Protein AF-A0A3P7K2U0-F1 (afdb_monomer_lite)

pLDDT: mean 84.18, std 16.97, range [41.91, 97.94]

Organism: Strongylus vulgaris (NCBI:txid40348)

Radius of gyration: 16.97 Å; chains: 1; bounding box: 51×39×40 Å

Structure (mmCIF, N/CA/C/O backbone):
data_AF-A0A3P7K2U0-F1
#
_entry.id   AF-A0A3P7K2U0-F1
#
loop_
_atom_site.group_PDB
_atom_site.id
_atom_site.type_symbol
_atom_site.label_atom_id
_atom_site.label_alt_id
_atom_site.label_comp_id
_atom_site.label_asym_id
_atom_site.label_entity_id
_atom_site.label_seq_id
_atom_site.pdbx_PDB_ins_code
_atom_site.Cartn_x
_atom_site.Cartn_y
_atom_site.Cartn_z
_atom_site.occupancy
_atom_site.B_iso_or_equiv
_atom_site.auth_seq_id
_atom_site.auth_comp_id
_atom_site.auth_asym_id
_atom_site.auth_atom_id
_atom_site.pdbx_PDB_model_num
ATOM 1 N N . MET A 1 1 ? -23.910 -2.123 -1.460 1.00 49.12 1 MET A N 1
ATOM 2 C CA . MET A 1 1 ? -22.577 -2.418 -0.893 1.00 49.12 1 MET A CA 1
ATOM 3 C C . MET A 1 1 ? -22.046 -3.657 -1.588 1.00 49.12 1 MET A C 1
ATOM 5 O O . MET A 1 1 ? -22.782 -4.632 -1.668 1.00 49.12 1 MET A O 1
ATOM 9 N N . GLY A 1 2 ? -20.858 -3.583 -2.193 1.00 65.75 2 GLY A N 1
ATOM 10 C CA . GLY A 1 2 ? -20.245 -4.730 -2.873 1.00 65.75 2 GLY A CA 1
ATOM 11 C C . GLY A 1 2 ? -19.814 -5.807 -1.874 1.00 65.75 2 GLY A C 1
ATOM 12 O O . GLY A 1 2 ? -19.571 -5.499 -0.710 1.00 65.75 2 GLY A O 1
ATOM 13 N N . ASN A 1 3 ? -19.742 -7.061 -2.319 1.00 87.31 3 ASN A N 1
ATOM 14 C CA . ASN A 1 3 ? -19.348 -8.182 -1.469 1.00 87.31 3 ASN A CA 1
ATOM 15 C C . ASN A 1 3 ? -17.837 -8.115 -1.153 1.00 87.31 3 ASN A C 1
ATOM 17 O O . ASN A 1 3 ? -17.008 -8.521 -1.969 1.00 87.31 3 ASN A O 1
ATOM 21 N N . LEU A 1 4 ? -17.481 -7.563 0.015 1.00 90.12 4 LEU A N 1
ATOM 22 C CA . LEU A 1 4 ? -16.088 -7.394 0.456 1.00 90.12 4 LEU A CA 1
ATOM 23 C C . LEU A 1 4 ? -15.361 -8.729 0.647 1.00 90.12 4 LEU A C 1
ATOM 25 O O . LEU A 1 4 ? -14.150 -8.789 0.447 1.00 90.12 4 LEU A O 1
ATOM 29 N N . ASP A 1 5 ? -16.078 -9.798 0.996 1.00 91.06 5 ASP A N 1
ATOM 30 C CA .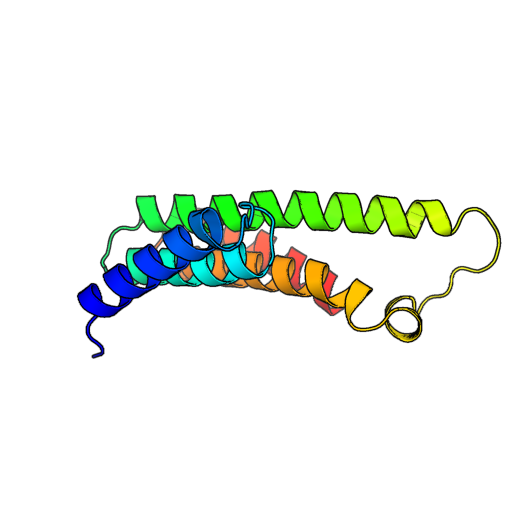 ASP A 1 5 ? -15.489 -11.128 1.172 1.00 91.06 5 ASP A CA 1
ATOM 31 C C . ASP A 1 5 ? -15.070 -11.739 -0.165 1.00 91.06 5 ASP A C 1
ATOM 33 O O . ASP A 1 5 ? -13.970 -12.284 -0.287 1.00 91.06 5 ASP A O 1
ATOM 37 N N . ASP A 1 6 ? -15.902 -11.571 -1.194 1.00 92.31 6 ASP A N 1
ATOM 38 C CA . ASP A 1 6 ? -15.554 -11.975 -2.555 1.00 92.31 6 ASP A CA 1
ATOM 39 C C . ASP A 1 6 ? -14.381 -11.147 -3.083 1.00 92.31 6 ASP A C 1
ATOM 41 O O . ASP A 1 6 ? -13.427 -11.706 -3.625 1.00 92.31 6 ASP A O 1
ATOM 45 N N . ALA A 1 7 ? -14.411 -9.823 -2.888 1.00 93.31 7 ALA A N 1
ATOM 46 C CA . ALA A 1 7 ? -13.317 -8.947 -3.294 1.00 93.31 7 ALA A CA 1
ATOM 47 C C . ALA A 1 7 ? -11.998 -9.383 -2.642 1.00 93.31 7 ALA A C 1
ATOM 49 O O . ALA A 1 7 ? -11.010 -9.606 -3.342 1.00 93.31 7 ALA A O 1
ATOM 50 N N . PHE A 1 8 ? -12.004 -9.587 -1.324 1.00 93.38 8 PHE A N 1
ATOM 51 C CA . PHE A 1 8 ? -10.851 -10.069 -0.572 1.00 93.38 8 PHE A CA 1
ATOM 52 C C . PHE A 1 8 ? -10.295 -11.372 -1.156 1.00 93.38 8 PHE A C 1
ATOM 54 O O . PHE A 1 8 ? -9.114 -11.452 -1.502 1.00 93.38 8 PHE A O 1
ATOM 61 N N . LYS A 1 9 ? -11.166 -12.367 -1.351 1.00 94.75 9 LYS A N 1
ATOM 62 C CA . LYS A 1 9 ? -10.802 -13.664 -1.925 1.00 94.75 9 LYS A CA 1
ATOM 63 C C . LYS A 1 9 ? -10.179 -13.519 -3.314 1.00 94.75 9 LYS A C 1
ATOM 65 O O . LYS A 1 9 ? -9.147 -14.131 -3.592 1.00 94.75 9 LYS A O 1
ATOM 70 N N . TYR A 1 10 ? -10.774 -12.714 -4.193 1.00 95.38 10 TYR A N 1
ATOM 71 C CA . TYR A 1 10 ? -10.250 -12.519 -5.543 1.00 95.38 10 TYR A CA 1
ATOM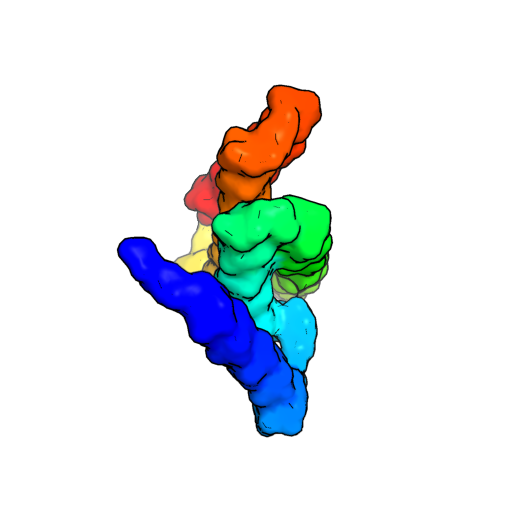 72 C C . TYR A 1 10 ? -8.902 -11.797 -5.541 1.00 95.38 10 TYR A C 1
ATOM 74 O O . TYR A 1 10 ? -7.995 -12.232 -6.249 1.00 95.38 10 TYR A O 1
ATOM 82 N N . PHE A 1 11 ? -8.720 -10.762 -4.718 1.00 95.19 11 PHE A N 1
ATOM 83 C CA . PHE A 1 11 ? -7.434 -10.069 -4.622 1.00 95.19 11 PHE A CA 1
ATOM 84 C C . PHE A 1 11 ? -6.331 -10.967 -4.050 1.00 95.19 11 PHE A C 1
ATOM 86 O O . PHE A 1 11 ? -5.224 -10.961 -4.586 1.00 95.19 11 PHE A O 1
ATOM 93 N N . GLN A 1 12 ? -6.623 -11.824 -3.066 1.00 94.56 12 GLN A N 1
ATOM 94 C CA . GLN A 1 12 ? -5.661 -12.828 -2.590 1.00 94.56 12 GLN A CA 1
ATOM 95 C C . GLN A 1 12 ? -5.248 -13.816 -3.690 1.00 94.56 12 GLN A C 1
ATOM 97 O O . GLN A 1 12 ? -4.063 -14.127 -3.832 1.00 94.56 12 GLN A O 1
ATOM 102 N N . ILE A 1 13 ? -6.204 -14.284 -4.502 1.00 96.44 13 ILE A N 1
ATOM 103 C CA . ILE A 1 13 ? -5.918 -15.154 -5.652 1.00 96.44 13 ILE A CA 1
ATOM 104 C C . ILE A 1 13 ? -5.023 -14.430 -6.663 1.00 96.44 13 ILE A C 1
ATOM 106 O O . ILE A 1 13 ? -4.084 -15.030 -7.186 1.00 96.44 13 ILE A O 1
ATOM 110 N N . VAL A 1 14 ? -5.285 -13.149 -6.932 1.00 96.31 14 VAL A N 1
ATOM 111 C CA . VAL A 1 14 ? -4.461 -12.343 -7.843 1.00 96.31 14 VAL A CA 1
ATOM 112 C C . VAL A 1 14 ? -3.034 -12.212 -7.311 1.00 96.31 14 VAL A C 1
ATOM 114 O O . VAL A 1 14 ? -2.108 -12.539 -8.050 1.00 96.31 14 VAL A O 1
ATOM 117 N N . VAL A 1 15 ? -2.838 -11.834 -6.040 1.00 94.31 15 VAL A N 1
ATOM 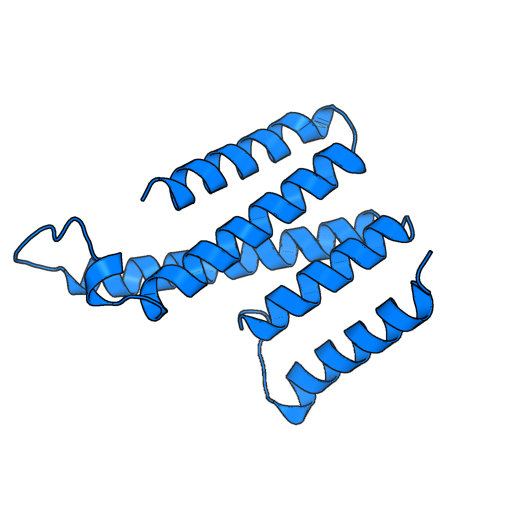118 C CA . VAL A 1 15 ? -1.499 -11.761 -5.416 1.00 94.31 15 VAL A CA 1
ATOM 119 C C . VAL A 1 15 ? -0.769 -13.097 -5.541 1.00 94.31 15 VAL A C 1
ATOM 121 O O . VAL A 1 15 ? 0.372 -13.147 -5.997 1.00 94.31 15 VAL A O 1
ATOM 124 N N . ASN A 1 16 ? -1.439 -14.201 -5.198 1.00 95.38 16 ASN A N 1
ATOM 125 C CA . ASN A 1 16 ? -0.833 -15.524 -5.276 1.00 95.38 16 ASN A CA 1
ATOM 126 C C . ASN A 1 16 ? -0.409 -15.880 -6.709 1.00 95.38 16 ASN A C 1
ATOM 128 O O . ASN A 1 16 ? 0.683 -16.407 -6.908 1.00 95.38 16 ASN A O 1
ATOM 132 N N . ARG A 1 17 ? -1.232 -15.565 -7.714 1.00 97.19 17 ARG A N 1
ATOM 133 C CA . ARG A 1 17 ? -0.918 -15.837 -9.125 1.00 97.19 17 ARG A CA 1
ATOM 134 C C . ARG A 1 17 ? 0.190 -14.941 -9.666 1.00 97.19 17 ARG A C 1
ATOM 136 O O . ARG A 1 17 ? 1.007 -15.426 -10.445 1.00 97.19 17 ARG A O 1
ATOM 143 N N . LEU A 1 18 ? 0.250 -13.674 -9.253 1.00 95.94 18 LEU A N 1
ATOM 144 C CA . LEU A 1 18 ? 1.353 -12.775 -9.606 1.00 95.94 18 LEU A CA 1
ATOM 145 C C . LEU A 1 18 ? 2.693 -13.380 -9.176 1.00 95.94 18 LEU A C 1
ATOM 147 O O . LEU A 1 18 ? 3.618 -13.445 -9.981 1.00 95.94 18 LEU A O 1
ATOM 151 N N . VAL A 1 19 ? 2.767 -13.916 -7.957 1.00 95.88 19 VAL A N 1
ATOM 152 C CA . VAL A 1 19 ? 3.986 -14.556 -7.447 1.00 95.88 19 VAL A CA 1
ATOM 153 C C . VAL A 1 19 ? 4.239 -15.908 -8.120 1.00 95.88 19 VAL A C 1
ATOM 155 O O . VAL A 1 19 ? 5.318 -16.145 -8.653 1.00 95.88 19 VAL A O 1
ATOM 158 N N . THR A 1 20 ? 3.254 -16.807 -8.111 1.00 96.81 20 THR A N 1
ATOM 159 C CA . THR A 1 20 ? 3.466 -18.221 -8.476 1.00 96.81 20 THR A CA 1
ATOM 160 C C . THR A 1 20 ? 3.528 -18.474 -9.979 1.00 96.81 20 THR A C 1
ATOM 162 O O . THR A 1 20 ? 4.280 -19.343 -10.410 1.00 96.81 20 THR A O 1
ATOM 165 N N . LEU A 1 21 ? 2.751 -17.740 -10.781 1.00 95.94 21 LEU A N 1
ATOM 166 C CA . LEU A 1 21 ? 2.681 -17.939 -12.232 1.00 95.94 21 LEU A CA 1
ATOM 167 C C . LEU A 1 21 ? 3.528 -16.928 -12.996 1.00 95.94 21 LEU A C 1
ATOM 169 O O . LEU A 1 21 ? 4.101 -17.267 -14.027 1.00 95.94 21 LEU A O 1
ATOM 173 N N . HIS A 1 22 ? 3.583 -15.687 -12.510 1.00 94.19 22 HIS A N 1
ATOM 174 C CA . HIS A 1 22 ? 4.254 -14.592 -13.210 1.00 94.19 22 HIS A CA 1
ATOM 175 C C . HIS A 1 22 ? 5.607 -14.216 -12.596 1.00 94.19 22 HIS A C 1
ATOM 177 O O . HIS A 1 22 ? 6.289 -13.354 -13.145 1.00 94.19 22 HIS A O 1
ATOM 183 N N . GLY A 1 23 ? 6.006 -14.851 -11.486 1.00 94.88 23 GLY A N 1
ATOM 184 C CA . GLY A 1 23 ? 7.290 -14.599 -10.828 1.00 94.88 23 GLY A CA 1
ATOM 185 C C . GLY A 1 23 ? 7.452 -13.164 -10.324 1.00 94.88 23 GLY A C 1
ATOM 186 O O . GLY A 1 23 ? 8.581 -12.700 -10.172 1.00 94.88 23 GLY A O 1
ATOM 187 N N . LYS A 1 24 ? 6.343 -12.445 -10.112 1.00 95.00 24 LYS A N 1
ATOM 188 C CA . LYS A 1 24 ? 6.357 -11.047 -9.683 1.00 95.00 24 LYS A CA 1
ATOM 189 C C . LYS A 1 24 ? 6.824 -10.937 -8.239 1.00 95.00 24 LYS A C 1
ATOM 191 O O . LYS A 1 24 ? 6.449 -11.740 -7.382 1.00 95.00 24 LYS A O 1
ATOM 196 N N . ARG A 1 25 ? 7.637 -9.922 -7.985 1.00 93.75 25 ARG A N 1
ATOM 197 C CA . ARG A 1 25 ? 8.196 -9.586 -6.676 1.00 93.75 25 ARG A CA 1
ATOM 198 C C . ARG A 1 25 ? 7.335 -8.543 -5.984 1.00 93.75 25 ARG A C 1
ATOM 200 O O . ARG A 1 25 ? 6.546 -7.844 -6.614 1.00 93.75 25 ARG A O 1
ATOM 207 N N . ASP A 1 26 ? 7.554 -8.398 -4.685 1.00 91.06 26 ASP A N 1
ATOM 208 C CA . ASP A 1 26 ? 6.840 -7.432 -3.849 1.00 91.06 26 ASP A CA 1
ATOM 209 C C . ASP A 1 26 ? 7.161 -5.959 -4.165 1.00 91.06 26 ASP A C 1
ATOM 211 O O . ASP A 1 26 ? 6.487 -5.061 -3.677 1.00 91.06 26 ASP A O 1
ATOM 215 N N . SER A 1 27 ? 8.165 -5.706 -5.005 1.00 90.56 27 SER A N 1
ATOM 216 C CA . SER A 1 27 ? 8.522 -4.387 -5.532 1.00 90.56 27 SER A CA 1
ATOM 217 C C . SER A 1 27 ? 7.898 -4.076 -6.894 1.00 90.56 27 SER A C 1
ATOM 219 O O . SER A 1 27 ? 7.994 -2.940 -7.351 1.00 90.56 27 SER A O 1
ATOM 221 N N . ASP A 1 28 ? 7.337 -5.076 -7.582 1.00 92.00 28 ASP A N 1
ATOM 222 C CA . ASP A 1 28 ? 6.852 -4.889 -8.948 1.00 92.00 28 ASP A CA 1
ATOM 223 C C . ASP A 1 28 ? 5.524 -4.098 -8.943 1.00 92.00 28 ASP A C 1
ATOM 225 O O . ASP A 1 28 ? 4.677 -4.331 -8.068 1.00 92.00 28 ASP A O 1
ATOM 229 N N . PRO A 1 29 ? 5.296 -3.190 -9.916 1.00 91.75 29 PRO A N 1
ATOM 230 C CA . PRO A 1 29 ? 4.141 -2.290 -9.912 1.00 91.75 29 PRO A CA 1
ATOM 231 C C . PRO A 1 29 ? 2.787 -2.991 -9.775 1.00 91.75 29 PRO A C 1
ATOM 233 O O . PRO A 1 29 ? 1.921 -2.551 -9.016 1.00 91.75 29 PRO A O 1
ATOM 236 N N . GLU A 1 30 ? 2.604 -4.126 -10.455 1.00 92.44 30 GLU A N 1
ATOM 237 C CA . GLU A 1 30 ? 1.343 -4.866 -10.411 1.00 92.44 30 GLU A CA 1
ATOM 238 C C . GLU A 1 30 ? 1.088 -5.490 -9.034 1.00 92.44 30 GLU A C 1
ATOM 240 O O . GLU A 1 30 ? -0.060 -5.560 -8.593 1.00 92.44 30 GLU A O 1
ATOM 245 N N . PHE A 1 31 ? 2.146 -5.911 -8.331 1.00 94.81 31 PHE A N 1
ATOM 246 C CA . PHE A 1 31 ? 2.032 -6.448 -6.976 1.00 94.81 31 PHE A CA 1
ATOM 247 C C . PHE A 1 31 ? 1.627 -5.351 -5.991 1.00 94.81 31 PHE A C 1
ATOM 249 O O . PHE A 1 31 ? 0.722 -5.548 -5.177 1.00 94.81 31 PHE A O 1
ATOM 256 N N . ILE A 1 32 ? 2.259 -4.184 -6.093 1.00 95.69 32 ILE A N 1
ATOM 257 C CA . ILE A 1 32 ? 1.987 -3.032 -5.231 1.00 95.69 32 ILE A CA 1
ATOM 258 C C . ILE A 1 32 ? 0.563 -2.523 -5.444 1.00 95.69 32 ILE A C 1
ATOM 260 O O . ILE A 1 32 ? -0.180 -2.373 -4.476 1.00 95.69 32 ILE A O 1
ATOM 264 N N . GLY A 1 33 ? 0.132 -2.343 -6.696 1.00 94.06 33 GLY A N 1
ATOM 265 C CA . GLY A 1 33 ? -1.223 -1.877 -7.001 1.00 94.06 33 GLY A CA 1
ATOM 266 C C . GLY A 1 33 ? -2.318 -2.808 -6.465 1.00 94.06 33 GLY A C 1
ATOM 267 O O . GLY A 1 33 ? -3.343 -2.353 -5.956 1.00 94.06 33 GLY A O 1
ATOM 268 N N . VAL A 1 34 ? -2.100 -4.124 -6.532 1.00 95.44 34 VAL A N 1
ATOM 269 C CA . VAL A 1 34 ? -3.011 -5.130 -5.961 1.00 95.44 34 VAL A CA 1
ATOM 270 C C . VAL A 1 34 ? -2.963 -5.114 -4.427 1.00 95.44 34 VAL A C 1
ATOM 272 O O . VAL A 1 34 ? -4.008 -5.216 -3.785 1.00 95.44 34 VAL A O 1
ATOM 275 N N . SER A 1 35 ? -1.780 -4.933 -3.838 1.00 96.56 35 SER A N 1
ATOM 276 C CA . SER A 1 35 ? -1.583 -4.882 -2.383 1.00 96.56 35 SER A CA 1
ATOM 277 C C . SER A 1 35 ? -2.214 -3.646 -1.740 1.00 96.56 35 SER A C 1
ATOM 279 O O . SER A 1 35 ? -2.837 -3.775 -0.688 1.00 96.56 35 SER A O 1
ATOM 281 N N . LEU A 1 36 ? -2.155 -2.479 -2.394 1.00 97.19 36 LEU A N 1
ATOM 282 C CA . LEU A 1 36 ? -2.865 -1.271 -1.956 1.00 97.19 36 LEU A CA 1
ATOM 283 C C . LEU A 1 36 ? -4.378 -1.519 -1.883 1.00 97.19 36 LEU A C 1
ATOM 285 O O . LEU A 1 36 ? -5.009 -1.231 -0.869 1.00 97.19 36 LEU A O 1
ATOM 289 N N . LYS A 1 37 ? -4.956 -2.150 -2.914 1.00 96.19 37 LYS A N 1
ATOM 290 C CA . LYS A 1 37 ? -6.385 -2.510 -2.912 1.00 96.19 37 LYS A CA 1
ATOM 291 C C . LYS A 1 37 ? -6.737 -3.508 -1.812 1.00 96.19 37 LYS A C 1
ATOM 293 O O . LYS A 1 37 ? -7.821 -3.423 -1.240 1.00 96.19 37 LYS A O 1
ATOM 298 N N . LEU A 1 38 ? -5.848 -4.454 -1.517 1.00 96.31 38 LEU A N 1
ATOM 299 C CA . LEU A 1 38 ? -6.058 -5.412 -0.436 1.00 96.31 38 LEU A CA 1
ATOM 300 C C . LEU A 1 38 ? -6.027 -4.719 0.937 1.00 96.31 38 LEU A C 1
ATOM 302 O O . LEU A 1 38 ? -6.884 -5.006 1.770 1.00 96.31 38 LEU A O 1
ATOM 306 N N . ALA A 1 39 ? -5.108 -3.771 1.144 1.00 97.44 39 ALA A N 1
ATOM 307 C CA . ALA A 1 39 ? -5.0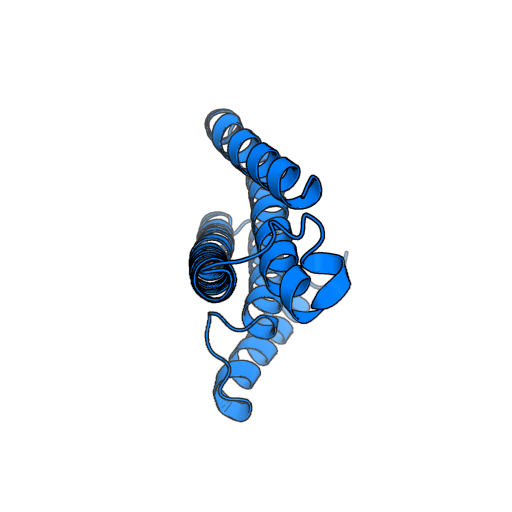42 -2.942 2.350 1.00 97.44 39 ALA A CA 1
ATOM 308 C C . ALA A 1 39 ? -6.324 -2.115 2.553 1.00 97.44 39 ALA A C 1
ATOM 310 O O . ALA A 1 39 ? -6.882 -2.095 3.649 1.00 97.44 39 ALA A O 1
ATOM 311 N N . ASP A 1 40 ? -6.869 -1.525 1.486 1.00 96.69 40 ASP A N 1
ATOM 312 C CA . ASP A 1 40 ? -8.162 -0.832 1.547 1.00 96.69 40 ASP A CA 1
ATOM 313 C C . ASP A 1 40 ? -9.321 -1.757 1.937 1.00 96.69 40 ASP A C 1
ATOM 315 O O . ASP A 1 40 ? -10.204 -1.362 2.699 1.00 96.69 40 ASP A O 1
ATOM 319 N N . ILE A 1 41 ? -9.336 -2.995 1.432 1.00 96.00 41 ILE A N 1
ATOM 320 C CA . ILE A 1 41 ? -10.357 -3.984 1.803 1.00 96.00 41 ILE A CA 1
ATOM 321 C C . ILE A 1 41 ? -10.228 -4.357 3.280 1.00 96.00 41 ILE A C 1
ATOM 323 O O . ILE A 1 41 ? -11.246 -4.433 3.967 1.00 96.00 41 ILE A O 1
ATOM 327 N N . PHE A 1 42 ? -9.006 -4.545 3.789 1.00 96.25 42 PHE A N 1
ATOM 328 C CA . PHE A 1 42 ? -8.780 -4.757 5.219 1.00 96.25 42 PHE A CA 1
ATOM 329 C C . PHE A 1 42 ? -9.339 -3.595 6.050 1.00 96.25 42 PHE A C 1
ATOM 331 O O . PHE A 1 42 ? -10.080 -3.836 7.005 1.00 96.25 42 PHE A O 1
ATOM 338 N N . ALA A 1 43 ? -9.092 -2.347 5.642 1.00 96.62 43 ALA A N 1
ATOM 339 C CA . ALA A 1 43 ? -9.618 -1.168 6.329 1.00 96.62 43 ALA A CA 1
ATOM 340 C C . ALA A 1 43 ? -11.157 -1.134 6.326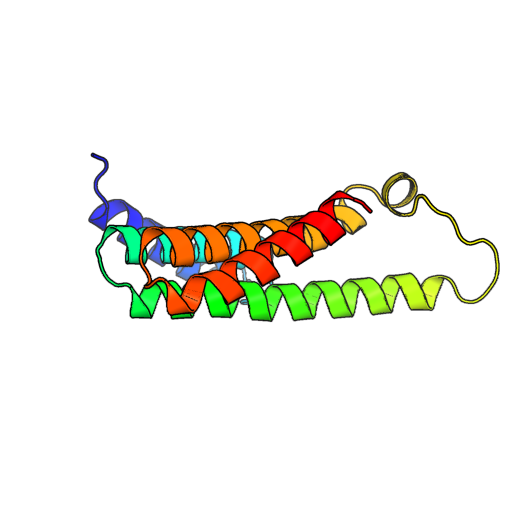 1.00 96.62 43 ALA A C 1
ATOM 342 O O . ALA A 1 43 ? -11.777 -0.971 7.376 1.00 96.62 43 ALA A O 1
ATOM 343 N N . GLN A 1 44 ? -11.788 -1.389 5.174 1.00 95.25 44 GLN A N 1
ATOM 344 C CA . GLN A 1 44 ? -13.253 -1.443 5.044 1.00 95.25 44 GLN A CA 1
ATOM 345 C C . GLN A 1 44 ? -13.891 -2.579 5.855 1.00 95.25 44 GLN A C 1
ATOM 347 O O . GLN A 1 44 ? -15.053 -2.483 6.247 1.00 95.25 44 GLN A O 1
ATOM 352 N N . LYS A 1 45 ? -13.138 -3.649 6.127 1.00 94.44 45 LYS A N 1
ATOM 353 C CA . LYS A 1 45 ? -13.549 -4.762 6.995 1.00 94.44 45 LYS A CA 1
ATOM 354 C C . LYS A 1 45 ? -13.274 -4.510 8.483 1.00 94.44 45 LYS A C 1
ATOM 356 O O . LYS A 1 45 ? -13.586 -5.370 9.301 1.00 94.44 45 LYS A O 1
ATOM 361 N N . GLY A 1 46 ? -12.695 -3.362 8.843 1.00 95.12 46 GLY A N 1
ATOM 362 C CA . GLY A 1 46 ? -12.312 -3.023 10.217 1.00 95.12 46 GLY A CA 1
ATOM 363 C C . GLY A 1 46 ? -11.016 -3.687 10.697 1.00 95.12 46 GLY A C 1
ATOM 364 O O . GLY A 1 46 ? -10.667 -3.573 11.869 1.00 95.12 46 GLY A O 1
ATOM 365 N N . GLN A 1 47 ? -10.278 -4.358 9.810 1.00 96.56 47 GLN A N 1
ATOM 366 C CA . GLN A 1 47 ? -8.981 -4.974 10.100 1.00 96.56 47 GLN A CA 1
ATOM 367 C C . GLN A 1 47 ? -7.867 -3.929 9.957 1.00 96.56 47 GLN A C 1
ATOM 369 O O . GLN A 1 47 ? -7.066 -3.963 9.025 1.00 96.56 47 GLN A O 1
ATOM 374 N N . LEU A 1 48 ? -7.862 -2.945 10.857 1.00 97.12 48 LEU A N 1
ATOM 375 C CA . LEU A 1 48 ? -7.039 -1.741 10.704 1.00 97.12 48 LEU A CA 1
ATOM 376 C C . LEU A 1 48 ? -5.535 -2.020 10.796 1.00 97.12 48 LEU A C 1
ATOM 378 O O . LEU A 1 48 ? -4.758 -1.407 10.071 1.00 97.12 48 LEU A O 1
ATOM 382 N N . ASP A 1 49 ? -5.121 -2.958 11.646 1.00 96.94 49 ASP A N 1
ATOM 383 C CA . ASP A 1 49 ? -3.700 -3.286 11.808 1.00 96.94 49 ASP A CA 1
ATOM 384 C C . ASP A 1 49 ? -3.147 -4.008 10.571 1.00 96.94 49 ASP A C 1
ATOM 386 O O . ASP A 1 49 ? -2.059 -3.680 10.098 1.00 96.94 49 ASP A O 1
ATOM 390 N N . ASP A 1 50 ? -3.936 -4.912 9.982 1.00 97.00 50 ASP A N 1
ATOM 391 C CA . ASP A 1 50 ? -3.590 -5.583 8.724 1.00 97.00 50 ASP A CA 1
ATOM 392 C C . ASP A 1 50 ? -3.516 -4.576 7.562 1.00 97.00 50 ASP A C 1
ATOM 394 O O . ASP A 1 50 ? -2.601 -4.631 6.734 1.00 97.00 50 ASP A O 1
ATOM 398 N N . ALA A 1 51 ? -4.452 -3.621 7.520 1.00 97.62 51 ALA A N 1
ATOM 399 C CA . ALA A 1 51 ? -4.452 -2.544 6.535 1.00 97.62 51 ALA A CA 1
ATOM 400 C C . ALA A 1 51 ? -3.194 -1.671 6.649 1.00 97.62 51 ALA A C 1
ATOM 402 O O . ALA A 1 51 ? -2.525 -1.421 5.646 1.00 97.62 51 ALA A O 1
ATOM 403 N N . GLU A 1 52 ? -2.832 -1.255 7.865 1.00 96.94 52 GLU A N 1
ATOM 404 C CA . GLU A 1 52 ? -1.653 -0.421 8.114 1.00 96.94 52 GLU A CA 1
ATOM 405 C C . GLU A 1 52 ? -0.356 -1.138 7.732 1.00 96.94 52 GLU A C 1
ATOM 407 O O . GLU A 1 52 ? 0.508 -0.549 7.079 1.00 96.94 52 GLU A O 1
ATOM 412 N N . VAL A 1 53 ? -0.235 -2.432 8.049 1.00 97.62 53 VAL A N 1
ATOM 413 C CA . VAL A 1 53 ? 0.896 -3.252 7.589 1.00 97.62 53 VAL A CA 1
ATOM 414 C C . VAL A 1 53 ? 0.970 -3.264 6.060 1.00 97.62 53 VAL A C 1
ATOM 416 O O . VAL A 1 53 ? 2.059 -3.085 5.506 1.00 97.62 53 VAL A O 1
ATOM 419 N N . GLY A 1 54 ? -0.167 -3.423 5.377 1.00 96.94 54 GLY A N 1
ATOM 420 C CA . GLY A 1 54 ? -0.252 -3.414 3.917 1.00 96.94 54 GLY A CA 1
ATOM 421 C C . GLY A 1 54 ? 0.181 -2.084 3.293 1.00 96.94 54 GLY A C 1
ATOM 422 O O . GLY A 1 54 ? 1.050 -2.070 2.416 1.00 96.94 54 GLY A O 1
ATOM 423 N N . PHE A 1 55 ? -0.364 -0.963 3.771 1.00 97.94 55 PHE A N 1
ATOM 424 C CA . PHE A 1 55 ? 0.005 0.370 3.284 1.00 97.94 55 PHE A CA 1
ATOM 425 C C . PHE A 1 55 ? 1.476 0.694 3.559 1.00 97.94 55 PHE A C 1
ATOM 427 O O . PHE A 1 55 ? 2.215 1.058 2.642 1.00 97.94 55 PHE A O 1
ATOM 434 N N . SER A 1 56 ? 1.935 0.470 4.793 1.00 96.94 56 SER A N 1
ATOM 435 C CA . SER A 1 56 ? 3.326 0.689 5.194 1.00 96.94 56 SER A CA 1
ATOM 436 C C . SER A 1 56 ? 4.308 -0.150 4.370 1.00 96.94 56 SER A C 1
ATOM 438 O O . SER A 1 56 ? 5.409 0.305 4.053 1.00 96.94 56 SER A O 1
ATOM 440 N N . HIS A 1 57 ? 3.946 -1.388 4.024 1.00 96.94 57 HIS A N 1
ATOM 441 C CA . HIS A 1 57 ? 4.760 -2.226 3.149 1.00 96.94 57 HIS A CA 1
ATOM 442 C C . HIS A 1 57 ? 4.879 -1.622 1.743 1.00 96.94 57 HIS A C 1
ATOM 444 O O . HIS A 1 57 ? 5.994 -1.498 1.232 1.00 96.94 57 HIS A O 1
ATOM 450 N N . CYS A 1 58 ? 3.759 -1.196 1.150 1.00 96.81 58 CYS A N 1
ATOM 451 C CA . CYS A 1 58 ? 3.739 -0.612 -0.192 1.00 96.81 58 CYS A CA 1
ATOM 452 C C . CYS A 1 58 ? 4.587 0.664 -0.273 1.00 96.81 58 CYS A C 1
ATOM 454 O O . CYS A 1 58 ? 5.434 0.774 -1.160 1.00 96.81 58 CYS A O 1
ATOM 456 N N . VAL A 1 59 ? 4.423 1.583 0.686 1.00 96.31 59 VAL A N 1
ATOM 457 C CA . VAL A 1 59 ? 5.204 2.830 0.761 1.00 96.31 59 VAL A CA 1
ATOM 458 C C . VAL A 1 59 ? 6.697 2.537 0.891 1.00 96.31 59 VAL A C 1
ATOM 460 O O . VAL A 1 59 ? 7.493 3.060 0.115 1.00 96.31 59 VAL A O 1
ATOM 463 N N . ARG A 1 60 ? 7.095 1.643 1.809 1.00 96.12 60 ARG A N 1
ATOM 464 C CA . ARG A 1 60 ? 8.512 1.282 2.001 1.00 96.12 60 ARG A CA 1
ATOM 465 C C . ARG A 1 60 ? 9.142 0.693 0.743 1.00 96.12 60 ARG A C 1
ATOM 467 O O . ARG A 1 60 ? 10.277 1.027 0.415 1.00 96.12 60 ARG A O 1
ATOM 474 N N . LYS A 1 61 ? 8.426 -0.184 0.038 1.00 95.62 61 LYS A N 1
ATOM 475 C CA . LYS A 1 61 ? 8.924 -0.802 -1.196 1.00 95.62 61 LYS A CA 1
ATOM 476 C C . LYS A 1 61 ? 9.043 0.208 -2.325 1.00 95.62 61 LYS A C 1
ATOM 478 O O . LYS A 1 61 ? 10.068 0.231 -2.996 1.00 95.62 61 LYS A O 1
ATOM 483 N N . GLN A 1 62 ? 8.040 1.062 -2.504 1.00 93.38 62 GLN A N 1
ATOM 484 C CA . GLN A 1 62 ? 8.078 2.082 -3.547 1.00 93.38 62 GLN A CA 1
ATOM 485 C C . GLN A 1 62 ? 9.127 3.163 -3.280 1.00 93.38 62 GLN A C 1
ATOM 487 O O . GLN A 1 62 ? 9.791 3.582 -4.220 1.00 93.38 62 GLN A O 1
ATOM 492 N N . MET A 1 63 ? 9.386 3.514 -2.017 1.00 92.31 63 MET A N 1
ATOM 493 C CA . MET A 1 63 ? 10.508 4.388 -1.661 1.00 92.31 63 MET A CA 1
ATOM 494 C C . MET A 1 63 ? 11.848 3.813 -2.146 1.00 92.31 63 MET A C 1
ATOM 496 O O . MET A 1 63 ? 12.635 4.525 -2.758 1.00 92.31 63 MET A O 1
ATOM 500 N N . MET A 1 64 ? 12.092 2.509 -1.951 1.00 92.44 64 MET A N 1
ATOM 501 C CA . MET A 1 64 ? 13.311 1.855 -2.454 1.00 92.44 64 MET A CA 1
ATOM 502 C C . MET A 1 64 ? 13.398 1.888 -3.986 1.00 92.44 64 MET A C 1
ATOM 504 O O . MET A 1 64 ? 14.471 2.134 -4.532 1.00 92.44 64 MET A O 1
ATOM 508 N N . VAL A 1 65 ? 12.277 1.659 -4.678 1.00 90.62 65 VAL A N 1
ATOM 509 C CA . VAL A 1 65 ? 12.221 1.696 -6.148 1.00 90.62 65 VAL A CA 1
ATOM 510 C C . VAL A 1 65 ? 12.514 3.104 -6.669 1.00 90.62 65 VAL A C 1
ATOM 512 O O . VAL A 1 65 ? 13.306 3.248 -7.599 1.00 90.62 65 VAL A O 1
ATOM 515 N N . VAL A 1 66 ? 11.923 4.139 -6.066 1.00 87.81 66 VAL A N 1
ATOM 516 C CA . VAL A 1 66 ? 12.189 5.539 -6.423 1.00 87.81 66 VAL A CA 1
ATOM 517 C C . VAL A 1 66 ? 13.641 5.906 -6.126 1.00 87.81 66 VAL A C 1
ATOM 519 O O . VAL A 1 66 ? 14.295 6.483 -6.988 1.00 87.81 66 VAL A O 1
ATOM 522 N N . ASP A 1 67 ? 14.198 5.511 -4.981 1.00 87.44 67 ASP A N 1
ATOM 523 C CA . ASP A 1 67 ? 15.609 5.751 -4.657 1.00 87.44 67 ASP A CA 1
ATOM 524 C C . ASP A 1 67 ? 16.559 5.127 -5.691 1.00 87.44 67 ASP A C 1
ATOM 526 O O . ASP A 1 67 ? 17.531 5.755 -6.119 1.00 87.44 67 ASP A O 1
ATOM 530 N N . GLU A 1 68 ? 16.306 3.882 -6.100 1.00 87.75 68 GLU A N 1
ATOM 531 C CA . GLU A 1 68 ? 17.083 3.206 -7.144 1.00 87.75 68 GLU A CA 1
ATOM 532 C C . GLU A 1 68 ? 16.911 3.874 -8.509 1.00 87.75 68 GLU A C 1
ATOM 534 O O . GLU A 1 68 ? 17.893 4.060 -9.235 1.00 87.75 68 GLU A O 1
ATOM 539 N N . HIS A 1 69 ? 15.681 4.269 -8.840 1.00 84.62 69 HIS A N 1
ATOM 540 C CA . HIS A 1 69 ? 15.364 5.010 -10.051 1.00 84.62 69 HIS A CA 1
ATOM 541 C C . HIS A 1 69 ? 16.157 6.323 -10.090 1.00 84.62 69 HIS A C 1
ATOM 543 O O . HIS A 1 69 ? 16.968 6.531 -10.992 1.00 84.62 69 HIS A O 1
ATOM 549 N N . MET A 1 70 ? 16.037 7.157 -9.058 1.00 80.50 70 MET A N 1
ATOM 550 C CA . MET A 1 70 ? 16.745 8.432 -8.963 1.00 80.50 70 MET A CA 1
ATOM 551 C C . MET A 1 70 ? 18.260 8.239 -9.010 1.00 80.50 70 MET A C 1
ATOM 553 O O . MET A 1 70 ? 18.932 8.949 -9.745 1.00 80.50 70 MET A O 1
ATOM 557 N N . LYS A 1 71 ? 18.830 7.233 -8.332 1.00 82.75 71 LYS A N 1
ATOM 558 C CA . LYS A 1 71 ? 20.270 6.930 -8.450 1.00 82.75 71 LYS A CA 1
ATOM 559 C C . LYS A 1 71 ? 20.677 6.611 -9.886 1.00 82.75 71 LYS A C 1
ATOM 561 O O . LYS A 1 71 ? 21.682 7.132 -10.362 1.00 82.75 71 LYS A O 1
ATOM 566 N N . LYS A 1 72 ? 19.917 5.772 -10.589 1.00 77.19 72 LYS A N 1
ATOM 567 C CA . LYS A 1 72 ? 20.239 5.358 -11.960 1.00 77.19 72 LYS A CA 1
ATOM 568 C C . LYS A 1 72 ? 20.217 6.535 -12.938 1.00 77.19 72 LYS A C 1
ATOM 570 O O . LYS A 1 72 ? 21.095 6.619 -13.794 1.00 77.19 72 LYS A O 1
ATOM 575 N N . TYR A 1 73 ? 19.245 7.432 -12.802 1.00 66.75 73 TYR A N 1
ATOM 576 C CA . TYR A 1 73 ? 19.067 8.552 -13.728 1.00 66.75 73 TYR A CA 1
ATOM 577 C C . TYR A 1 73 ? 19.867 9.804 -13.325 1.00 66.75 73 TYR A C 1
ATOM 579 O O . TYR A 1 73 ? 20.372 10.489 -14.209 1.00 66.75 73 TYR A O 1
ATOM 587 N N . SER A 1 74 ? 20.122 10.035 -12.032 1.00 61.53 74 SER A N 1
ATOM 588 C CA . SER A 1 74 ? 21.025 11.099 -11.558 1.00 61.53 74 SER A CA 1
ATOM 589 C C . SER A 1 74 ? 22.501 10.792 -11.840 1.00 61.53 74 SER A C 1
ATOM 591 O O . SER A 1 74 ? 23.271 11.699 -12.138 1.00 61.53 74 SER A O 1
ATOM 593 N N . VAL A 1 75 ? 22.923 9.520 -11.789 1.00 52.09 75 VAL A N 1
ATOM 594 C CA . VAL A 1 75 ? 24.311 9.116 -12.111 1.00 52.09 75 VAL A CA 1
ATOM 595 C C . VAL A 1 75 ? 24.567 9.093 -13.627 1.00 52.09 75 VAL A C 1
ATOM 597 O O . VAL A 1 75 ? 25.697 9.313 -14.059 1.00 52.09 75 VAL A O 1
ATOM 600 N N . ALA A 1 76 ? 23.533 8.896 -14.453 1.00 49.72 76 ALA A N 1
ATOM 601 C CA . ALA A 1 76 ? 23.647 8.965 -15.913 1.00 49.72 76 ALA A CA 1
ATOM 602 C C . ALA A 1 76 ? 23.887 10.394 -16.451 1.00 49.72 76 ALA A C 1
ATOM 604 O O . ALA A 1 76 ? 24.384 10.538 -17.564 1.00 49.72 76 ALA A O 1
ATOM 605 N N . GLN A 1 77 ? 23.598 11.439 -15.662 1.00 47.03 77 GLN A N 1
ATOM 606 C CA . GLN A 1 77 ? 23.820 12.857 -15.997 1.00 47.03 77 GLN A CA 1
ATOM 607 C C . GLN A 1 77 ? 25.144 13.417 -15.436 1.00 47.03 77 GLN A C 1
ATOM 609 O O . GLN A 1 77 ? 25.284 14.607 -15.146 1.00 47.03 77 GLN A O 1
ATOM 614 N N . GLY A 1 78 ? 26.161 12.567 -15.284 1.00 41.91 78 GLY A N 1
ATOM 615 C CA . GLY A 1 78 ? 27.530 13.021 -15.064 1.00 41.91 78 GLY A CA 1
ATOM 616 C C . GLY A 1 78 ? 28.071 13.738 -16.306 1.00 41.91 78 GLY A C 1
ATOM 617 O O . GLY A 1 78 ? 28.582 13.084 -17.207 1.00 41.91 78 GLY A O 1
ATOM 618 N N . ALA A 1 79 ? 28.012 15.072 -16.287 1.00 42.66 79 ALA A N 1
ATOM 619 C CA . ALA A 1 79 ? 28.514 16.027 -17.282 1.00 42.66 79 ALA A CA 1
ATOM 620 C C . ALA A 1 79 ? 27.598 16.301 -18.495 1.00 42.66 79 ALA A C 1
ATOM 622 O O . ALA A 1 79 ? 27.404 15.459 -19.362 1.00 42.66 79 ALA A O 1
ATOM 623 N N . LEU A 1 80 ? 27.202 17.578 -18.594 1.00 42.88 80 LEU A N 1
ATOM 624 C CA . LEU A 1 80 ? 26.489 18.271 -19.678 1.00 42.88 80 LEU A CA 1
ATOM 625 C C . LEU A 1 80 ? 24.955 18.290 -19.558 1.00 42.88 80 LEU A C 1
ATOM 627 O O . LEU A 1 80 ? 24.260 17.354 -19.926 1.00 42.88 80 LEU A O 1
ATOM 631 N N . VAL A 1 81 ? 24.489 19.479 -19.153 1.00 44.16 81 VAL A N 1
ATOM 632 C CA . VAL A 1 81 ? 23.120 20.015 -19.204 1.00 44.16 81 VAL A CA 1
ATOM 633 C C . VAL A 1 81 ? 22.165 19.423 -18.163 1.00 44.16 81 VAL A C 1
ATOM 635 O O . VAL A 1 81 ? 21.710 18.290 -18.271 1.00 44.16 81 VAL A O 1
ATOM 638 N N . GLU A 1 82 ? 21.828 20.249 -17.164 1.00 47.88 82 GLU A N 1
ATOM 639 C CA . GLU A 1 82 ? 20.596 20.117 -16.380 1.00 47.88 82 GLU A CA 1
ATOM 640 C C . GLU A 1 82 ? 19.413 20.204 -17.350 1.00 47.88 82 GLU A C 1
ATOM 642 O O . GLU A 1 82 ? 18.899 21.290 -17.632 1.00 47.88 82 GLU A O 1
ATOM 647 N N . ASP A 1 83 ? 19.009 19.077 -17.927 1.00 44.69 83 ASP A N 1
ATOM 648 C CA . ASP A 1 83 ? 17.757 19.036 -18.658 1.00 44.69 83 ASP A CA 1
ATOM 649 C C . ASP A 1 83 ? 16.634 19.030 -17.619 1.00 44.69 83 ASP A C 1
ATOM 651 O O . ASP A 1 83 ? 16.369 18.021 -16.966 1.00 44.69 83 ASP A O 1
ATOM 655 N N . ARG A 1 84 ? 16.014 20.198 -17.414 1.00 51.41 84 ARG A N 1
ATOM 656 C CA . ARG A 1 84 ? 14.922 20.429 -16.448 1.00 51.41 84 ARG A CA 1
ATOM 657 C C . ARG A 1 84 ? 13.641 19.641 -16.774 1.00 51.41 84 ARG A C 1
ATOM 659 O O . ARG A 1 84 ? 12.645 19.810 -16.083 1.00 51.41 84 ARG A O 1
ATOM 666 N N . HIS A 1 85 ? 13.674 18.783 -17.796 1.00 52.59 85 HIS A N 1
ATOM 667 C CA . HIS A 1 85 ? 12.531 18.085 -18.375 1.00 52.59 85 HIS A CA 1
ATOM 668 C C . HIS A 1 85 ? 12.830 16.598 -18.669 1.00 52.59 85 HIS A C 1
ATOM 670 O O . HIS A 1 85 ? 12.563 16.084 -19.753 1.00 52.59 85 HIS A O 1
ATOM 676 N N . VAL A 1 86 ? 13.383 15.860 -17.699 1.00 52.44 86 VAL A N 1
ATOM 677 C CA . VAL A 1 86 ? 13.676 14.410 -17.842 1.00 52.44 86 VAL A CA 1
ATOM 678 C C . VAL A 1 86 ? 12.403 13.587 -18.127 1.00 52.44 86 VAL A C 1
ATOM 680 O O . VAL A 1 86 ? 12.438 12.590 -18.856 1.00 52.44 86 VAL A O 1
ATOM 683 N N . ALA A 1 87 ? 11.254 14.048 -17.622 1.00 50.59 87 ALA A N 1
ATOM 684 C CA . ALA A 1 87 ? 9.939 13.494 -17.935 1.00 50.59 87 ALA A CA 1
ATOM 685 C C . ALA A 1 87 ? 9.573 13.625 -19.429 1.00 50.59 87 ALA A C 1
ATOM 687 O O . ALA A 1 87 ? 8.942 12.722 -19.975 1.00 50.59 87 ALA A O 1
ATOM 688 N N . ASP A 1 88 ? 10.028 14.673 -20.120 1.00 50.25 88 ASP A N 1
ATOM 689 C CA . ASP A 1 88 ? 9.711 14.908 -21.537 1.00 50.25 88 ASP A CA 1
ATOM 690 C C . ASP A 1 88 ? 10.559 14.040 -22.482 1.00 50.25 88 ASP A C 1
ATOM 692 O O . ASP A 1 88 ? 10.154 13.764 -23.612 1.00 50.25 88 ASP A O 1
ATOM 696 N N . THR A 1 89 ? 11.723 13.561 -22.026 1.00 52.28 89 THR A N 1
ATOM 697 C CA . THR A 1 89 ? 12.653 12.746 -22.829 1.00 52.28 89 THR A CA 1
ATOM 698 C C . THR A 1 89 ? 12.538 11.240 -22.582 1.00 52.28 89 THR A C 1
ATOM 700 O O . THR A 1 89 ? 12.782 10.460 -23.503 1.00 52.28 89 THR A O 1
ATOM 703 N N . GLN A 1 90 ? 12.164 10.806 -21.371 1.00 52.66 90 GLN A N 1
ATOM 704 C CA . GLN A 1 90 ? 12.023 9.382 -21.004 1.00 52.66 90 GLN A CA 1
ATOM 705 C C . GLN A 1 90 ? 10.585 8.976 -20.632 1.00 52.66 90 GLN A C 1
ATOM 707 O O . GLN A 1 90 ? 10.314 7.789 -20.416 1.00 52.66 90 GLN A O 1
ATOM 712 N N . GLY A 1 91 ? 9.653 9.937 -20.614 1.00 60.16 91 GLY A N 1
ATOM 713 C CA . GLY A 1 91 ? 8.209 9.723 -20.577 1.00 60.16 91 GLY A CA 1
ATOM 714 C C . GLY A 1 91 ? 7.752 8.679 -19.544 1.00 60.16 91 GLY A C 1
ATOM 715 O O . GLY A 1 91 ? 8.147 8.761 -18.379 1.00 60.16 91 GLY A O 1
ATOM 716 N N . PRO A 1 92 ? 6.951 7.671 -19.953 1.00 53.09 92 PRO A N 1
ATOM 717 C CA . PRO A 1 92 ? 6.337 6.685 -19.056 1.00 53.09 92 PRO A CA 1
ATOM 718 C C . PRO A 1 92 ? 7.310 5.934 -18.142 1.00 53.09 92 PRO A C 1
ATOM 720 O O . PRO A 1 92 ? 6.920 5.479 -17.077 1.00 53.09 92 PRO A O 1
ATOM 723 N N . ILE A 1 93 ? 8.573 5.773 -18.545 1.00 55.28 93 ILE A N 1
ATOM 724 C CA . ILE A 1 93 ? 9.561 5.001 -17.777 1.00 55.28 93 ILE A CA 1
ATOM 725 C C . ILE A 1 93 ? 10.041 5.793 -16.553 1.00 55.28 93 ILE A C 1
ATOM 727 O O . ILE A 1 93 ? 10.386 5.189 -15.538 1.00 55.28 93 ILE A O 1
ATOM 731 N N . TYR A 1 94 ? 10.060 7.127 -16.648 1.00 55.59 94 TYR A N 1
ATOM 732 C CA . TYR A 1 94 ? 10.474 8.022 -15.564 1.00 55.59 94 TYR A CA 1
ATOM 733 C C . TYR A 1 94 ? 9.320 8.329 -14.601 1.00 55.59 94 TYR A C 1
ATOM 735 O O . TYR A 1 94 ? 9.502 8.367 -13.388 1.00 55.59 94 TYR A O 1
ATOM 743 N N . THR A 1 95 ? 8.107 8.495 -15.133 1.00 62.66 95 THR A N 1
ATOM 744 C CA . THR A 1 95 ? 6.937 8.883 -14.337 1.00 62.66 95 THR A CA 1
ATOM 745 C C . THR A 1 95 ? 6.281 7.723 -13.590 1.00 62.66 95 THR A C 1
ATOM 747 O O . THR A 1 95 ? 5.714 7.953 -12.526 1.00 62.66 95 THR A O 1
ATOM 750 N N . ASP A 1 96 ? 6.373 6.483 -14.079 1.00 74.06 96 ASP A N 1
ATOM 751 C CA . ASP A 1 96 ? 5.637 5.342 -13.507 1.00 74.06 96 ASP A CA 1
ATOM 752 C C . ASP A 1 96 ? 6.057 4.978 -12.061 1.00 74.06 96 ASP A C 1
ATOM 754 O O . ASP A 1 96 ? 5.179 4.882 -11.198 1.00 74.06 96 ASP A O 1
ATOM 758 N N . PRO A 1 97 ? 7.359 4.883 -11.705 1.00 82.62 97 PRO A N 1
ATOM 759 C CA . PRO A 1 97 ? 7.760 4.586 -10.323 1.00 82.62 97 PRO A CA 1
ATOM 760 C C . PRO A 1 97 ? 7.427 5.713 -9.338 1.00 82.62 97 PRO A C 1
ATOM 762 O O . PRO A 1 97 ? 7.033 5.467 -8.199 1.00 82.62 97 PRO A O 1
ATOM 765 N N . ILE A 1 98 ? 7.570 6.959 -9.789 1.00 86.38 98 ILE A N 1
ATOM 766 C CA . ILE A 1 98 ? 7.307 8.157 -8.992 1.00 86.38 98 ILE A CA 1
ATOM 767 C C . ILE A 1 98 ? 5.795 8.306 -8.744 1.00 86.38 98 ILE A C 1
ATOM 769 O O . ILE A 1 98 ? 5.368 8.530 -7.610 1.00 86.38 98 ILE A O 1
ATOM 773 N N . ALA A 1 99 ? 4.972 8.101 -9.776 1.00 87.81 99 ALA A N 1
ATOM 774 C CA . ALA A 1 99 ? 3.517 8.149 -9.671 1.00 87.81 99 ALA A CA 1
ATOM 775 C C . ALA A 1 99 ? 2.970 7.043 -8.758 1.00 87.81 99 ALA A C 1
ATOM 777 O O . ALA A 1 99 ? 2.086 7.299 -7.938 1.00 87.81 99 ALA A O 1
ATOM 778 N N . LEU A 1 100 ? 3.507 5.822 -8.857 1.00 90.56 100 LEU A N 1
ATOM 779 C CA . LEU A 1 100 ? 3.091 4.721 -7.992 1.00 90.56 100 LEU A CA 1
ATOM 780 C C . LEU A 1 100 ? 3.476 4.958 -6.524 1.00 90.56 100 LEU A C 1
ATOM 782 O O . LEU A 1 100 ? 2.697 4.627 -5.627 1.00 90.56 100 LEU A O 1
ATOM 786 N N . PHE A 1 101 ? 4.633 5.573 -6.266 1.00 92.81 101 PHE A N 1
ATOM 787 C CA . PHE A 1 101 ? 5.013 5.998 -4.919 1.00 92.81 101 PHE A CA 1
ATOM 788 C C . PHE A 1 101 ? 4.074 7.076 -4.366 1.00 92.81 101 PHE A C 1
ATOM 790 O O . PHE A 1 101 ? 3.568 6.921 -3.253 1.00 92.81 101 PHE A O 1
ATOM 797 N N . GLY A 1 102 ? 3.770 8.109 -5.159 1.00 91.44 102 GLY A N 1
ATOM 798 C CA . GLY A 1 102 ? 2.807 9.147 -4.783 1.00 91.44 102 GLY A CA 1
ATOM 799 C C . GLY A 1 102 ? 1.425 8.570 -4.462 1.00 91.44 102 GLY A C 1
ATOM 800 O O . GLY A 1 102 ? 0.843 8.884 -3.427 1.00 91.44 102 GLY A O 1
ATOM 801 N N . MET A 1 103 ? 0.940 7.630 -5.279 1.00 92.75 103 MET A N 1
ATOM 802 C CA . MET A 1 103 ? -0.311 6.915 -5.013 1.00 92.75 103 MET A CA 1
ATOM 803 C C . MET A 1 103 ? -0.257 6.121 -3.700 1.00 92.75 103 MET A C 1
ATOM 805 O O . MET A 1 103 ? -1.226 6.111 -2.944 1.00 92.75 103 MET A O 1
ATOM 809 N N . ALA A 1 104 ? 0.856 5.445 -3.400 1.00 95.88 104 ALA A N 1
ATOM 810 C CA . ALA A 1 104 ? 0.994 4.691 -2.155 1.00 95.88 104 ALA A CA 1
ATOM 811 C C . ALA A 1 104 ? 0.950 5.607 -0.917 1.00 95.88 104 ALA A C 1
ATOM 813 O O . ALA A 1 104 ? 0.279 5.268 0.061 1.00 95.88 104 ALA A O 1
ATOM 814 N N . LEU A 1 105 ? 1.623 6.762 -0.975 1.00 96.31 105 LEU A N 1
ATOM 815 C CA . LEU A 1 105 ? 1.604 7.780 0.080 1.00 96.31 105 LEU A CA 1
ATOM 816 C C . LEU A 1 105 ? 0.203 8.364 0.280 1.00 96.31 105 LEU A C 1
ATOM 818 O O . LEU A 1 105 ? -0.300 8.361 1.401 1.00 96.31 105 LEU A O 1
ATOM 822 N N . GLU A 1 106 ? -0.452 8.788 -0.804 1.00 94.88 106 GLU A N 1
ATOM 823 C CA . GLU A 1 106 ? -1.814 9.333 -0.775 1.00 94.88 106 GLU A CA 1
ATOM 824 C C . GLU A 1 106 ? -2.783 8.334 -0.127 1.00 94.88 106 GLU A C 1
ATOM 826 O O . GLU A 1 106 ? -3.487 8.663 0.830 1.00 94.88 106 GLU A O 1
ATOM 831 N N . ARG A 1 107 ? -2.797 7.078 -0.593 1.00 96.31 107 ARG A N 1
ATOM 832 C CA . ARG A 1 107 ? -3.702 6.050 -0.052 1.00 96.31 107 ARG A CA 1
ATOM 833 C C . ARG A 1 107 ? -3.452 5.793 1.429 1.00 96.31 107 ARG A C 1
ATOM 835 O O . ARG A 1 107 ? -4.413 5.614 2.179 1.00 96.31 107 ARG A O 1
ATOM 842 N N . TYR A 1 108 ? -2.194 5.814 1.863 1.00 97.31 108 TYR A N 1
ATOM 843 C CA . TYR A 1 108 ? -1.877 5.624 3.272 1.00 97.31 108 TYR A CA 1
ATOM 844 C C . TYR A 1 108 ? -2.301 6.829 4.125 1.00 97.31 108 TYR A C 1
ATOM 846 O O . TYR A 1 108 ? -2.925 6.643 5.169 1.00 97.31 108 TYR A O 1
ATOM 854 N N . ALA A 1 109 ? -2.069 8.057 3.653 1.00 95.81 109 ALA A N 1
ATOM 855 C CA . ALA A 1 109 ? -2.555 9.269 4.310 1.00 95.81 109 ALA A CA 1
ATOM 856 C C . ALA A 1 109 ? -4.084 9.247 4.464 1.00 95.81 109 ALA A C 1
ATOM 858 O O . ALA A 1 109 ? -4.607 9.459 5.559 1.00 95.81 109 ALA A O 1
ATOM 859 N N . HIS A 1 110 ? -4.809 8.886 3.400 1.00 95.81 110 HIS A N 1
ATOM 860 C CA . HIS A 1 110 ? -6.262 8.723 3.442 1.00 95.81 110 HIS A CA 1
ATOM 861 C C . HIS A 1 110 ? -6.710 7.672 4.463 1.00 95.81 110 HIS A C 1
ATOM 863 O O . HIS A 1 110 ? -7.691 7.897 5.179 1.00 95.81 110 HIS A O 1
ATOM 869 N N . PHE A 1 111 ? -6.005 6.543 4.564 1.00 97.12 111 PHE A N 1
ATOM 870 C CA . PHE A 1 111 ? -6.278 5.537 5.587 1.00 97.12 111 PHE A CA 1
ATOM 871 C C . PHE A 1 111 ? -6.104 6.105 7.002 1.00 97.12 111 PHE A C 1
ATOM 873 O O . PHE A 1 111 ? -7.002 5.940 7.829 1.00 97.12 111 PHE A O 1
ATOM 880 N N . LEU A 1 112 ? -4.998 6.804 7.272 1.00 96.00 112 LEU A N 1
ATOM 881 C CA . LEU A 1 112 ? -4.728 7.395 8.585 1.00 96.00 112 LEU A CA 1
ATOM 882 C C . LEU A 1 112 ? -5.807 8.414 8.972 1.00 96.00 112 LEU A C 1
ATOM 884 O O . LEU A 1 112 ? -6.366 8.319 10.061 1.00 96.00 112 LEU A O 1
ATOM 888 N N . VAL A 1 113 ? -6.165 9.320 8.056 1.00 94.56 113 VAL A N 1
ATOM 889 C CA . VAL A 1 113 ? -7.209 10.339 8.272 1.00 94.56 113 VAL A CA 1
ATOM 890 C C . VAL A 1 113 ? -8.579 9.708 8.530 1.00 94.56 113 VAL A C 1
ATOM 892 O O . VAL A 1 113 ? -9.354 10.215 9.337 1.00 94.56 113 VAL A O 1
ATOM 895 N N . THR A 1 114 ? -8.897 8.613 7.836 1.00 95.06 114 THR A N 1
ATOM 896 C CA . THR A 1 114 ? -10.234 8.002 7.892 1.00 95.06 114 THR A CA 1
ATOM 897 C C . THR A 1 114 ? -10.406 7.070 9.091 1.00 95.06 114 THR A C 1
ATOM 899 O O . THR A 1 114 ? -11.492 7.009 9.666 1.00 95.06 114 THR A O 1
ATOM 902 N N . TYR A 1 115 ? -9.367 6.310 9.447 1.00 94.56 115 TYR A N 1
ATOM 903 C CA . TYR A 1 115 ? -9.488 5.170 10.360 1.00 94.56 115 TYR A CA 1
ATOM 904 C C . TYR A 1 115 ? -8.626 5.266 11.625 1.00 94.56 115 TYR A C 1
ATOM 906 O O . TYR A 1 115 ? -8.797 4.435 12.522 1.00 94.56 115 TYR A O 1
ATOM 914 N N . ARG A 1 116 ? -7.692 6.221 11.725 1.00 90.94 116 ARG A N 1
ATOM 915 C CA . ARG A 1 116 ? -6.814 6.380 12.896 1.00 90.94 116 ARG A CA 1
ATOM 916 C C . ARG A 1 116 ? -7.117 7.670 13.666 1.00 90.94 116 ARG A C 1
ATOM 918 O O . ARG A 1 116 ? -7.984 8.454 13.297 1.00 90.94 116 ARG A O 1
ATOM 925 N N . ASP A 1 117 ? -6.463 7.814 14.817 1.00 87.69 117 ASP A N 1
ATOM 926 C CA . ASP A 1 117 ? -6.690 8.927 15.736 1.00 87.69 117 ASP A CA 1
ATOM 927 C C . ASP A 1 117 ? -5.991 10.224 15.286 1.00 87.69 117 ASP A C 1
ATOM 929 O O . ASP A 1 117 ? -5.105 10.229 14.431 1.00 87.69 117 ASP A O 1
ATOM 933 N N . GLU A 1 118 ? -6.361 11.344 15.915 1.00 85.19 118 GLU A N 1
ATOM 934 C CA . GLU A 1 118 ? -5.782 12.663 15.623 1.00 85.19 118 GLU A CA 1
ATOM 935 C C . GLU A 1 118 ? -4.258 12.715 15.816 1.00 85.19 118 GLU A C 1
ATOM 937 O O . GLU A 1 118 ? -3.584 13.554 15.220 1.00 85.19 118 GLU A O 1
ATOM 942 N N . LYS A 1 119 ? -3.676 11.800 16.604 1.00 89.31 119 LYS A N 1
ATOM 943 C CA . LYS A 1 119 ? -2.222 11.748 16.805 1.00 89.31 119 LYS A CA 1
ATOM 944 C C . LYS A 1 119 ? -1.493 11.306 15.538 1.00 89.31 119 LYS A C 1
ATOM 946 O O . LYS A 1 119 ? -0.310 11.608 15.399 1.00 89.31 119 LYS A O 1
ATOM 951 N N . ARG A 1 120 ? -2.182 10.623 14.617 1.00 88.31 120 ARG A N 1
ATOM 952 C CA . ARG A 1 120 ? -1.647 10.193 13.315 1.00 88.31 120 ARG A CA 1
ATOM 953 C C . ARG A 1 120 ? -1.844 11.224 12.201 1.00 88.31 120 ARG A C 1
ATOM 955 O O . ARG A 1 120 ? -1.326 11.021 11.109 1.00 88.31 120 ARG A O 1
ATOM 962 N N . MET A 1 121 ? -2.514 12.349 12.465 1.00 86.81 121 MET A N 1
ATOM 963 C CA . MET A 1 121 ? -2.737 13.392 11.452 1.00 86.81 121 MET A CA 1
ATOM 964 C C . MET A 1 121 ? -1.440 14.017 10.944 1.00 86.81 121 MET A C 1
ATOM 966 O O . MET A 1 121 ? -1.330 14.288 9.755 1.00 86.81 121 MET A O 1
ATOM 970 N N . ARG A 1 122 ? -0.439 14.191 11.817 1.00 91.31 122 ARG A N 1
ATOM 971 C CA . ARG A 1 122 ? 0.864 14.735 11.407 1.00 91.31 122 ARG A CA 1
ATOM 972 C C . ARG A 1 122 ? 1.560 13.846 10.375 1.00 91.31 122 ARG A C 1
ATOM 974 O O . ARG A 1 122 ? 2.123 14.351 9.420 1.00 91.31 122 ARG A O 1
ATOM 981 N N . GLU A 1 123 ? 1.498 12.530 10.549 1.00 89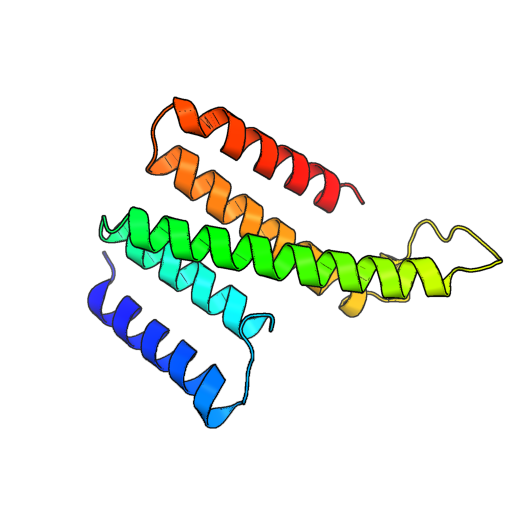.88 123 GLU A N 1
ATOM 982 C CA . GLU A 1 123 ? 2.093 11.588 9.593 1.00 89.88 123 GLU A CA 1
ATOM 983 C C . GLU A 1 123 ? 1.349 11.605 8.252 1.00 89.88 123 GLU A C 1
ATOM 985 O O . GLU A 1 123 ? 1.971 11.556 7.196 1.00 89.88 123 GLU A O 1
ATOM 990 N N . ALA A 1 124 ? 0.019 11.734 8.279 1.00 89.62 124 ALA A N 1
ATOM 991 C CA . ALA A 1 124 ? -0.761 11.906 7.058 1.00 89.62 124 ALA A CA 1
ATOM 992 C C . ALA A 1 124 ? -0.411 13.216 6.327 1.00 89.62 124 ALA A C 1
ATOM 994 O O . ALA A 1 124 ? -0.302 13.213 5.104 1.00 89.62 124 ALA A O 1
ATOM 995 N N . GLU A 1 125 ? -0.208 14.312 7.063 1.00 90.44 125 GLU A N 1
ATOM 996 C CA . GLU A 1 125 ? 0.246 15.598 6.518 1.00 90.44 125 GLU A CA 1
ATOM 997 C C . GLU A 1 125 ? 1.630 15.468 5.869 1.00 90.44 125 GLU A C 1
ATOM 999 O O . GLU A 1 125 ? 1.788 15.833 4.708 1.00 90.44 125 GLU A O 1
ATOM 1004 N N . GLU A 1 126 ? 2.589 14.835 6.552 1.00 91.31 126 GLU A N 1
ATOM 1005 C CA . GLU A 1 126 ? 3.926 14.563 6.007 1.00 91.31 126 GLU A CA 1
ATOM 1006 C C . GLU A 1 126 ? 3.862 13.752 4.700 1.00 91.31 126 GLU A C 1
ATOM 1008 O O . GLU A 1 126 ? 4.554 14.071 3.733 1.00 91.31 126 GLU A O 1
ATOM 1013 N N . TYR A 1 127 ? 3.000 12.733 4.622 1.00 89.88 127 TYR A N 1
ATOM 1014 C CA . TYR A 1 127 ? 2.807 11.970 3.386 1.00 89.88 127 TYR A CA 1
ATOM 1015 C C . TYR A 1 127 ? 2.204 12.804 2.257 1.00 89.88 127 TYR A C 1
ATOM 1017 O O . TYR A 1 127 ? 2.649 12.682 1.116 1.00 89.88 127 TYR A O 1
ATOM 1025 N N . MET A 1 128 ? 1.228 13.661 2.550 1.00 86.94 128 MET A N 1
ATOM 1026 C CA . MET A 1 128 ? 0.627 14.541 1.545 1.00 86.94 128 MET A CA 1
ATOM 1027 C C . MET A 1 128 ? 1.609 15.616 1.065 1.00 86.94 128 MET A C 1
ATOM 1029 O O . MET A 1 128 ? 1.648 15.912 -0.130 1.00 86.94 128 MET A O 1
ATOM 1033 N N . ASP A 1 129 ? 2.453 16.144 1.950 1.00 87.69 129 ASP A N 1
ATOM 1034 C CA . ASP A 1 129 ? 3.525 17.071 1.587 1.00 87.69 129 ASP A CA 1
ATOM 1035 C C . ASP A 1 129 ? 4.537 16.419 0.635 1.00 87.69 129 ASP A C 1
ATOM 1037 O O . ASP A 1 129 ? 4.950 17.032 -0.354 1.00 87.69 129 ASP A O 1
ATOM 1041 N N . GLU A 1 130 ? 4.914 15.161 0.880 1.00 85.06 130 GLU A N 1
ATOM 1042 C CA . GLU A 1 130 ? 5.775 14.404 -0.037 1.00 85.06 130 GLU A CA 1
ATOM 1043 C C . GLU A 1 130 ? 5.098 14.145 -1.392 1.00 85.06 130 GLU A C 1
ATOM 1045 O O . GLU A 1 130 ? 5.733 14.306 -2.437 1.00 85.06 130 GLU A O 1
ATOM 1050 N N . VAL A 1 131 ? 3.796 13.837 -1.415 1.00 82.12 131 VAL A N 1
ATOM 1051 C CA . VAL A 1 131 ? 3.025 13.717 -2.668 1.00 82.12 131 VAL A CA 1
ATOM 1052 C C . VAL A 1 131 ? 3.049 15.029 -3.458 1.00 82.12 131 VAL A C 1
ATOM 1054 O O . VAL A 1 131 ? 3.267 15.017 -4.670 1.00 82.12 131 VAL A O 1
ATOM 1057 N N . MET A 1 132 ? 2.884 16.173 -2.791 1.00 77.38 132 MET A N 1
ATOM 1058 C CA . MET A 1 132 ? 2.909 17.484 -3.448 1.00 77.38 132 MET A CA 1
ATOM 1059 C C . MET A 1 132 ? 4.273 17.809 -4.060 1.00 77.38 132 MET A C 1
ATOM 1061 O O . MET A 1 132 ? 4.326 18.389 -5.148 1.00 77.38 132 MET A O 1
ATOM 1065 N N . LYS A 1 133 ? 5.374 17.411 -3.412 1.00 78.06 133 LYS A N 1
ATOM 1066 C CA . LYS A 1 133 ? 6.725 17.546 -3.984 1.00 78.06 133 LYS A CA 1
ATOM 1067 C C . LYS A 1 133 ? 6.871 16.721 -5.256 1.00 78.06 133 LYS A C 1
ATOM 1069 O O . LYS A 1 133 ? 7.392 17.229 -6.239 1.00 78.06 133 LYS A O 1
ATOM 1074 N N . VAL A 1 134 ? 6.359 15.491 -5.236 1.00 69.69 134 VAL A N 1
ATOM 1075 C CA . VAL A 1 134 ? 6.393 14.560 -6.367 1.00 69.69 134 VAL A CA 1
ATOM 1076 C C . VAL A 1 134 ? 5.577 15.062 -7.570 1.00 69.69 134 VAL A C 1
ATOM 1078 O O . VAL A 1 134 ? 6.013 14.915 -8.706 1.00 69.69 134 VAL A O 1
ATOM 1081 N N . ILE A 1 135 ? 4.408 15.668 -7.345 1.00 63.22 135 ILE A N 1
ATOM 1082 C CA . ILE A 1 135 ? 3.531 16.174 -8.422 1.00 63.22 135 ILE A CA 1
ATOM 1083 C C . ILE A 1 135 ? 4.036 17.505 -9.009 1.00 63.22 135 ILE A C 1
ATOM 1085 O O . ILE A 1 135 ? 3.687 17.857 -10.134 1.00 63.22 135 ILE A O 1
ATOM 1089 N N . SER A 1 136 ? 4.837 18.261 -8.253 1.00 57.00 136 SER A N 1
ATOM 1090 C CA . SER A 1 136 ? 5.342 19.580 -8.669 1.00 57.00 136 SER A CA 1
ATOM 1091 C C . SER A 1 136 ? 6.644 19.525 -9.484 1.00 57.00 136 SER A C 1
ATOM 1093 O O . SER A 1 136 ? 7.108 20.573 -9.939 1.00 57.00 136 SER A O 1
ATOM 1095 N N . THR A 1 137 ? 7.237 18.339 -9.632 1.00 50.31 137 THR A N 1
ATOM 1096 C CA . THR A 1 137 ? 8.403 18.039 -10.486 1.00 50.31 137 THR A CA 1
ATOM 1097 C C . THR A 1 137 ? 7.989 17.584 -11.873 1.00 50.31 137 THR A C 1
ATOM 1099 O O . THR A 1 137 ? 8.654 18.024 -12.836 1.00 50.31 137 THR A O 1
#

InterPro domains:
  IPR040395 Tetratricopeptide repeat protein 19 [PTHR13143] (2-135)

Secondary structure (DSSP, 8-state):
---HHHHHHHHHHHHHHHHHTT---TTSHHHHHHHHHHHHHHHHTT-HHHHHHHHHHHHHHHHHHHHHHHHHHHHHTSSS---TTHHHHHTHHHHHHHHHHHHHHHHHHHHHHHHS-GGGHHHHHHHHHHHHHHHT-

Foldseek 3Di:
DDDLVVVLVVLVVVLVCCCPVVVDDCLDLVNLVSLLVNLVSCVVVVVLVSSLVSLVSSLVSLVVVLVVLCVVVVVVPPDDDPPVCPCVVVPPVNLVSLVSNLVSLQSNLVSCVPRHDPVCNVVSVVSVVSSVVSVVD

Sequence (137 aa):
MGNLDDAFKYFQIVVNRLVTLHGKRDSDPEFIGVSLKLADIFAQKGQLDDAEVGFSHCVRKQMMVVDEHMKKYSVAQGALVEDRHVADTQGPIYTDPIALFGMALERYAHFLVTYRDEKRMREAEEYMDEVMKVIST